Protein AF-A0A3D1M614-F1 (afdb_monomer_lite)

Secondary structure (DSSP, 8-state):
---PPP-PPPPHHHHHHHH-TT-EEEEE-TTS-EEEE-SEE-SSSS-EEEEES-SSSHHHHHHHHHHHHT--EEEEEEETTEEEEEEEEEEEEESSSHHHHHHHHHHHHH-TT---SEEEEEEE---EEE-HHHHHHHHHHHHTTTTS-------GGGTTS--------

Structure (mmCIF, N/CA/C/O backbone):
data_AF-A0A3D1M614-F1
#
_entry.id   AF-A0A3D1M614-F1
#
loop_
_atom_site.group_PDB
_atom_site.id
_atom_site.type_symbol
_atom_site.label_atom_id
_atom_site.label_alt_id
_atom_site.label_comp_id
_atom_site.label_asym_id
_atom_site.label_entity_id
_atom_site.label_seq_id
_atom_site.pdbx_PDB_ins_code
_atom_site.Cartn_x
_atom_site.Cartn_y
_atom_site.Cartn_z
_atom_site.occupancy
_atom_site.B_iso_or_equiv
_atom_site.auth_seq_id
_atom_site.auth_comp_id
_atom_site.auth_asym_id
_atom_site.auth_atom_id
_atom_site.pdbx_PDB_model_num
ATOM 1 N N . MET A 1 1 ? 16.875 -10.025 18.406 1.00 37.38 1 MET A N 1
ATOM 2 C CA . MET A 1 1 ? 15.899 -10.749 17.561 1.00 37.38 1 MET A CA 1
ATOM 3 C C . MET A 1 1 ? 14.623 -9.923 17.541 1.00 37.38 1 MET A C 1
ATOM 5 O O . MET A 1 1 ? 13.963 -9.855 18.566 1.00 37.38 1 MET A O 1
ATOM 9 N N . GLN A 1 2 ? 14.340 -9.207 16.451 1.00 44.34 2 GLN A N 1
ATOM 10 C CA . GLN A 1 2 ? 13.093 -8.444 16.305 1.00 44.34 2 GLN A CA 1
ATOM 11 C C . GLN A 1 2 ? 11.965 -9.388 15.876 1.00 44.34 2 GLN A C 1
ATOM 13 O O . GLN A 1 2 ? 12.142 -10.192 14.958 1.00 44.34 2 GLN A O 1
ATOM 18 N N . ASN A 1 3 ? 10.829 -9.302 16.573 1.00 45.19 3 ASN A N 1
ATOM 19 C CA . ASN A 1 3 ? 9.587 -9.974 16.207 1.00 45.19 3 ASN A CA 1
ATOM 20 C C . ASN A 1 3 ? 9.132 -9.429 14.851 1.00 45.19 3 ASN A C 1
ATOM 22 O O . ASN A 1 3 ? 8.688 -8.290 14.772 1.00 45.19 3 ASN A O 1
ATOM 26 N N . ARG A 1 4 ? 9.261 -10.232 13.790 1.00 58.22 4 ARG A N 1
ATOM 27 C CA . ARG A 1 4 ? 8.580 -9.943 12.523 1.00 58.22 4 ARG A CA 1
ATOM 28 C C . ARG A 1 4 ? 7.080 -10.017 12.764 1.00 58.22 4 ARG A C 1
ATOM 30 O O . ARG A 1 4 ? 6.632 -10.963 13.418 1.00 58.22 4 ARG A O 1
ATOM 37 N N . LEU A 1 5 ? 6.324 -9.081 12.201 1.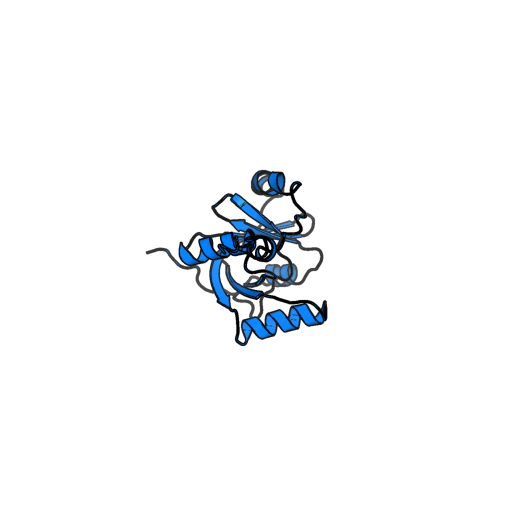00 60.03 5 LEU A N 1
ATOM 38 C CA . LEU A 1 5 ? 4.868 -9.141 12.253 1.00 60.03 5 LEU A CA 1
ATOM 39 C C . LEU A 1 5 ? 4.401 -10.472 11.636 1.00 60.03 5 LEU A C 1
ATOM 41 O O . LEU A 1 5 ? 4.815 -10.856 10.529 1.00 60.03 5 LEU A O 1
ATOM 45 N N . GLN A 1 6 ? 3.614 -11.234 12.400 1.00 58.84 6 GLN A N 1
ATOM 46 C CA . GLN A 1 6 ? 3.020 -12.476 11.913 1.00 58.84 6 GLN A CA 1
ATOM 47 C C . GLN A 1 6 ? 1.881 -12.132 10.952 1.00 58.84 6 GLN A C 1
ATOM 49 O O . GLN A 1 6 ? 1.186 -11.139 11.132 1.00 58.84 6 GLN A O 1
ATOM 54 N N . ALA A 1 7 ? 1.724 -12.935 9.899 1.00 59.81 7 ALA A N 1
ATOM 55 C CA . ALA A 1 7 ? 0.666 -12.734 8.918 1.00 59.81 7 ALA A CA 1
ATOM 56 C C . ALA A 1 7 ? -0.682 -13.146 9.526 1.00 59.81 7 ALA A C 1
ATOM 58 O O . ALA A 1 7 ? -1.092 -14.302 9.419 1.00 59.81 7 ALA A O 1
ATOM 59 N N . GLU A 1 8 ? -1.336 -12.203 10.191 1.00 71.38 8 GLU A N 1
ATOM 60 C CA . GLU A 1 8 ? -2.727 -12.321 10.610 1.00 71.38 8 GLU A CA 1
ATOM 61 C C . GLU A 1 8 ? -3.653 -11.889 9.468 1.00 71.38 8 GLU A C 1
ATOM 63 O O . GLU A 1 8 ? -3.250 -11.160 8.557 1.00 71.38 8 GLU A O 1
ATOM 68 N N . ASN A 1 9 ? -4.895 -12.375 9.484 1.00 84.81 9 ASN A N 1
ATOM 69 C CA . ASN A 1 9 ? -5.880 -11.893 8.525 1.00 84.81 9 ASN A CA 1
ATOM 70 C C . ASN A 1 9 ? -6.196 -10.420 8.827 1.00 84.81 9 ASN A C 1
ATOM 72 O O . ASN A 1 9 ? -6.367 -10.034 9.984 1.00 84.81 9 ASN A O 1
ATOM 76 N N . LEU A 1 10 ? -6.318 -9.611 7.780 1.00 87.62 10 LEU A N 1
ATOM 77 C CA . LEU A 1 10 ? -6.808 -8.250 7.852 1.00 87.62 10 LEU A CA 1
ATOM 78 C C . LEU A 1 10 ? -8.221 -8.253 8.450 1.00 87.62 10 LEU A C 1
ATOM 80 O O . LEU A 1 10 ? -9.045 -9.100 8.096 1.00 87.62 10 LEU A O 1
ATOM 84 N N . PRO A 1 11 ? -8.540 -7.298 9.336 1.00 90.38 11 PRO A N 1
ATOM 85 C CA . PRO A 1 11 ? -9.911 -7.130 9.787 1.00 90.38 11 PRO A CA 1
ATOM 86 C C . PRO A 1 11 ? -10.832 -6.812 8.602 1.00 90.38 11 PRO A C 1
ATOM 88 O O . PRO A 1 11 ? -10.497 -5.972 7.766 1.00 90.38 11 PRO A O 1
ATOM 91 N N . GLU A 1 12 ? -12.033 -7.396 8.573 1.00 89.44 12 GLU A N 1
ATOM 92 C CA . GLU A 1 12 ? -13.012 -7.201 7.487 1.00 89.44 12 GLU A CA 1
ATOM 93 C C . GLU A 1 12 ? -13.317 -5.712 7.230 1.00 89.44 12 GLU A C 1
ATOM 95 O O . GLU A 1 12 ? -13.498 -5.278 6.092 1.00 89.44 12 GLU A O 1
ATOM 100 N N . ALA A 1 13 ? -13.331 -4.901 8.294 1.00 90.19 13 ALA A N 1
ATOM 101 C CA . ALA A 1 13 ? -13.482 -3.456 8.183 1.00 90.19 13 ALA A CA 1
ATOM 102 C C . ALA A 1 13 ? -12.374 -2.835 7.317 1.00 90.19 13 ALA A C 1
ATOM 104 O O . ALA A 1 13 ? -12.672 -2.064 6.413 1.00 90.19 13 ALA A O 1
ATOM 105 N N . ILE A 1 14 ? -11.113 -3.212 7.536 1.00 92.19 14 ILE A N 1
ATOM 106 C CA . ILE A 1 14 ? -9.964 -2.694 6.785 1.00 92.19 14 ILE A CA 1
ATOM 107 C C . ILE A 1 14 ? -10.026 -3.123 5.321 1.00 92.19 14 ILE A C 1
ATOM 109 O O . ILE A 1 14 ? -9.767 -2.308 4.438 1.00 92.19 14 ILE A O 1
ATOM 113 N N . GLU A 1 15 ? -10.427 -4.363 5.040 1.00 91.00 15 GLU A N 1
ATOM 114 C CA . GLU A 1 15 ? -10.608 -4.823 3.661 1.00 91.00 15 GLU A CA 1
ATOM 115 C C . GLU A 1 15 ? -11.636 -3.985 2.901 1.00 91.00 15 GLU A C 1
ATOM 117 O O . GLU A 1 15 ? -11.382 -3.572 1.766 1.00 91.00 15 GLU A O 1
ATOM 122 N N . LYS A 1 16 ? -12.771 -3.675 3.541 1.00 90.25 16 LYS A N 1
ATOM 123 C CA . LYS A 1 16 ? -13.797 -2.798 2.961 1.00 90.25 16 LYS A CA 1
ATOM 124 C C . LYS A 1 16 ? -13.254 -1.394 2.703 1.00 90.25 16 LYS A C 1
ATOM 126 O O . LYS A 1 16 ? -13.530 -0.827 1.648 1.00 90.25 16 LYS A O 1
ATOM 131 N N . LEU A 1 17 ? -12.449 -0.847 3.617 1.00 91.06 17 LEU A N 1
ATOM 132 C CA . LEU A 1 17 ? -11.839 0.476 3.440 1.00 91.06 17 LEU A CA 1
ATOM 133 C C . LEU A 1 17 ? -10.819 0.500 2.294 1.00 91.06 17 LEU A C 1
ATOM 135 O O . LEU A 1 17 ? -10.821 1.444 1.514 1.00 91.06 17 LEU A O 1
ATOM 139 N N . LEU A 1 18 ? -10.003 -0.547 2.128 1.00 90.38 18 LEU A N 1
ATOM 140 C CA . LEU A 1 18 ? -9.053 -0.661 1.008 1.00 90.38 18 LEU A CA 1
ATOM 141 C C . LEU A 1 18 ? -9.746 -0.722 -0.366 1.00 90.38 18 LEU A C 1
ATOM 143 O O . LEU A 1 18 ? -9.133 -0.416 -1.388 1.00 90.38 18 LEU A O 1
ATOM 147 N N . GLN A 1 19 ? -11.012 -1.140 -0.412 1.00 87.81 19 GLN A N 1
ATOM 148 C CA . GLN A 1 19 ? -11.814 -1.181 -1.638 1.00 87.81 19 GLN A CA 1
ATOM 149 C C . GLN A 1 19 ? -12.598 0.116 -1.889 1.00 87.81 19 GLN A C 1
ATOM 151 O O . GLN A 1 19 ? -13.084 0.326 -3.004 1.00 87.81 19 GLN A O 1
ATOM 156 N N . ASN A 1 20 ? -12.718 0.985 -0.885 1.00 88.31 20 ASN A N 1
ATOM 157 C CA . ASN A 1 20 ? -13.463 2.230 -0.986 1.00 88.31 20 ASN A CA 1
ATOM 158 C C . ASN A 1 20 ? -12.630 3.308 -1.701 1.00 88.31 20 ASN A C 1
ATOM 160 O O . ASN A 1 20 ? -11.545 3.671 -1.259 1.00 88.31 20 ASN A O 1
ATOM 164 N N . GLN A 1 21 ? -13.162 3.852 -2.797 1.00 84.25 21 GLN A N 1
ATOM 165 C CA . GLN A 1 21 ? -12.479 4.863 -3.610 1.00 84.25 21 GLN A CA 1
ATOM 166 C C . GLN A 1 21 ? -12.369 6.234 -2.928 1.00 84.25 21 GLN A C 1
ATOM 168 O O . GLN A 1 21 ? -11.533 7.041 -3.327 1.00 84.25 21 GLN A O 1
ATOM 173 N N . GLU A 1 22 ? -13.185 6.499 -1.906 1.00 86.50 22 GLU A N 1
ATOM 174 C CA . GLU A 1 22 ? -13.115 7.730 -1.111 1.00 86.50 22 GLU A CA 1
ATOM 175 C C . GLU A 1 22 ? -12.057 7.654 -0.001 1.00 86.50 22 GLU A C 1
ATOM 177 O O . GLU A 1 22 ? -11.701 8.673 0.594 1.00 86.50 22 GLU A O 1
ATOM 182 N N . CYS A 1 23 ? -11.541 6.454 0.282 1.00 88.56 23 CYS A N 1
ATOM 183 C CA . CYS A 1 23 ? -10.480 6.257 1.254 1.00 88.56 23 CYS A CA 1
ATOM 184 C C . CYS A 1 23 ? -9.115 6.574 0.641 1.00 88.56 23 CYS A C 1
ATOM 186 O O . CYS A 1 23 ? -8.738 6.056 -0.410 1.00 88.56 23 CYS A O 1
ATOM 188 N N . LEU A 1 24 ? -8.340 7.400 1.337 1.00 90.50 24 LEU A N 1
ATOM 189 C CA . LEU A 1 24 ? -6.967 7.721 0.974 1.00 90.50 24 LEU A CA 1
ATOM 190 C C . LEU A 1 24 ? -6.003 6.874 1.798 1.00 90.50 24 LEU A C 1
ATOM 192 O O . LEU A 1 24 ? -6.194 6.691 3.000 1.00 90.50 24 LEU A O 1
ATOM 196 N N . SER A 1 25 ? -4.942 6.391 1.160 1.00 92.50 25 SER A N 1
ATOM 197 C CA . SER A 1 25 ? -3.909 5.593 1.812 1.00 92.50 25 SER A CA 1
ATOM 198 C C . SER A 1 25 ? -2.581 6.335 1.823 1.00 92.50 25 SER A C 1
ATOM 200 O O . SER A 1 25 ? -2.202 6.946 0.821 1.00 92.50 25 SER A O 1
ATOM 202 N N . TYR A 1 26 ? -1.862 6.262 2.940 1.00 92.81 26 TYR A N 1
ATOM 203 C CA . TYR A 1 26 ? -0.555 6.896 3.099 1.00 92.81 26 TYR A CA 1
ATOM 204 C C . TYR A 1 26 ? 0.455 5.925 3.695 1.00 92.81 26 TYR A C 1
ATOM 206 O O . TYR A 1 26 ? 0.131 5.205 4.638 1.00 92.81 26 TYR A O 1
ATOM 214 N N . LEU A 1 27 ? 1.680 5.946 3.179 1.00 93.75 27 LEU A N 1
ATOM 215 C CA . LEU A 1 27 ? 2.830 5.307 3.811 1.00 93.75 27 LEU A CA 1
ATOM 216 C C . LEU A 1 27 ? 3.675 6.367 4.504 1.00 93.75 27 LEU A C 1
ATOM 218 O O . LEU A 1 27 ? 4.068 7.340 3.864 1.00 93.75 27 LEU A O 1
ATOM 222 N N . VAL A 1 28 ? 3.959 6.155 5.786 1.00 91.62 28 VAL A N 1
ATOM 223 C CA . VAL A 1 28 ? 4.840 7.004 6.594 1.00 91.62 28 VAL A CA 1
ATOM 224 C C . VAL A 1 28 ? 6.060 6.194 7.001 1.00 91.62 28 VAL A C 1
ATOM 226 O O . VAL A 1 28 ? 5.923 5.113 7.572 1.00 91.62 28 VAL A O 1
ATOM 229 N N . PHE A 1 29 ? 7.248 6.709 6.717 1.00 89.44 29 PHE A N 1
ATOM 230 C CA . PHE A 1 29 ? 8.516 6.037 6.991 1.00 89.44 29 PHE A CA 1
ATOM 231 C C . PHE A 1 29 ? 9.208 6.633 8.221 1.00 89.44 29 PHE A C 1
ATOM 233 O O . PHE A 1 29 ? 8.928 7.763 8.621 1.00 89.44 29 PHE A O 1
ATOM 240 N N . VAL A 1 30 ? 10.148 5.888 8.817 1.00 85.38 30 VAL A N 1
ATOM 241 C CA . VAL A 1 30 ? 10.937 6.347 9.984 1.00 85.38 30 VAL A CA 1
ATOM 242 C C . VAL A 1 30 ? 11.720 7.629 9.685 1.00 85.38 30 VAL A C 1
ATOM 244 O O . VAL A 1 30 ? 11.930 8.437 10.585 1.00 85.38 30 VAL A O 1
ATOM 247 N N . SER A 1 31 ? 12.102 7.846 8.421 1.00 81.00 31 SER A N 1
ATOM 248 C CA . SER A 1 31 ? 12.744 9.081 7.952 1.00 81.00 31 SER A CA 1
ATOM 249 C C . SER A 1 31 ? 11.878 10.334 8.124 1.00 81.00 31 SER A C 1
ATOM 251 O O . SER A 1 31 ? 12.398 11.442 8.037 1.00 81.00 31 SER A O 1
ATOM 253 N N . GLY A 1 32 ? 10.572 10.170 8.352 1.00 81.81 32 GLY A N 1
ATOM 254 C CA . GLY A 1 32 ? 9.584 11.244 8.344 1.00 81.81 32 GLY A CA 1
ATOM 255 C C . GLY A 1 32 ? 8.921 11.451 6.982 1.00 81.81 32 GLY A C 1
ATOM 256 O O . GLY A 1 32 ? 7.942 12.190 6.904 1.00 81.81 32 GLY A O 1
ATOM 257 N N . ASP A 1 33 ? 9.388 10.775 5.923 1.00 85.50 33 ASP A N 1
ATOM 258 C CA . ASP A 1 33 ? 8.739 10.857 4.616 1.00 85.50 33 ASP A CA 1
ATOM 259 C C . ASP A 1 33 ? 7.315 10.274 4.681 1.00 85.50 33 ASP A C 1
ATOM 261 O O . ASP A 1 33 ? 7.097 9.179 5.211 1.00 85.50 33 ASP A O 1
ATOM 265 N N . CYS A 1 34 ? 6.350 10.975 4.082 1.00 89.94 34 CYS A N 1
ATOM 266 C CA . CYS A 1 34 ? 4.976 10.509 3.920 1.00 89.94 34 CYS A CA 1
ATOM 267 C C . CYS A 1 34 ? 4.557 10.597 2.459 1.00 89.94 34 CYS A C 1
ATOM 269 O O . CYS A 1 34 ? 4.690 11.640 1.820 1.00 89.94 34 CYS A O 1
ATOM 271 N N . PHE A 1 35 ? 4.000 9.508 1.942 1.00 90.25 35 PHE A N 1
ATOM 272 C CA . PHE A 1 35 ? 3.542 9.437 0.563 1.00 90.25 35 PHE A CA 1
ATOM 273 C C . PHE A 1 35 ? 2.104 8.963 0.517 1.00 90.25 35 PHE A C 1
ATOM 275 O O . PHE A 1 35 ? 1.773 7.902 1.048 1.00 90.25 35 PHE A O 1
ATOM 282 N N . GLN A 1 36 ? 1.259 9.716 -0.183 1.00 91.31 36 GLN A N 1
ATOM 283 C CA . GLN A 1 36 ? -0.032 9.192 -0.595 1.00 91.31 36 GLN A CA 1
ATOM 284 C C . GLN A 1 36 ? 0.201 8.076 -1.616 1.00 91.31 36 GLN A C 1
ATOM 286 O O . GLN A 1 36 ? 0.789 8.300 -2.675 1.00 91.31 36 GLN A O 1
ATOM 291 N N . VAL A 1 37 ? -0.293 6.880 -1.315 1.00 90.31 37 VAL A N 1
ATOM 292 C CA . VAL A 1 37 ? -0.210 5.724 -2.204 1.00 90.31 37 VAL A CA 1
ATOM 293 C C . VAL A 1 37 ? -1.580 5.420 -2.784 1.00 90.31 37 VAL A C 1
ATOM 295 O O . VAL A 1 37 ? -2.588 5.367 -2.082 1.00 90.31 37 VAL A O 1
ATOM 298 N N . ARG A 1 38 ? -1.620 5.245 -4.102 1.00 83.88 38 ARG A N 1
ATOM 299 C CA . ARG A 1 38 ? -2.810 4.807 -4.837 1.00 83.88 38 ARG A CA 1
ATOM 300 C C . ARG A 1 38 ? -2.632 3.350 -5.241 1.00 83.88 38 ARG A C 1
ATOM 302 O O . ARG A 1 38 ? -1.507 2.871 -5.315 1.00 83.88 38 ARG A O 1
ATOM 309 N N . GLU A 1 39 ? -3.732 2.661 -5.523 1.00 80.69 39 GLU A N 1
ATOM 310 C CA . GLU A 1 39 ? -3.703 1.262 -5.983 1.00 80.69 39 GLU A CA 1
ATOM 311 C C . GLU A 1 39 ? -3.108 0.273 -4.965 1.00 80.69 39 GLU A C 1
ATOM 313 O O . GLU A 1 39 ? -2.508 -0.738 -5.327 1.00 80.69 39 GLU A O 1
ATOM 318 N N . ILE A 1 40 ? -3.309 0.550 -3.674 1.00 91.19 40 ILE A N 1
ATOM 319 C CA . ILE A 1 40 ? -3.063 -0.420 -2.611 1.00 91.19 40 ILE A CA 1
ATOM 320 C C . ILE A 1 40 ? -4.247 -1.395 -2.511 1.00 91.19 40 ILE A C 1
ATOM 322 O O . ILE A 1 40 ? -5.402 -0.992 -2.656 1.00 91.19 40 ILE A O 1
ATOM 326 N N . TYR A 1 41 ? -3.992 -2.687 -2.306 1.00 91.69 41 TYR A N 1
ATOM 327 C CA . TYR A 1 41 ? -5.056 -3.681 -2.123 1.00 91.69 41 TYR A CA 1
ATOM 328 C C . TYR A 1 41 ? -4.563 -4.918 -1.371 1.00 91.69 41 TYR A C 1
ATOM 330 O O . TYR A 1 41 ? -3.361 -5.144 -1.259 1.00 91.69 41 TYR A O 1
ATOM 338 N N . SER A 1 42 ? -5.491 -5.743 -0.885 1.00 93.31 42 SER A N 1
ATOM 339 C CA . SER A 1 42 ? -5.169 -7.069 -0.355 1.00 93.31 42 SER A CA 1
ATOM 340 C C . SER A 1 42 ? -5.610 -8.162 -1.335 1.00 93.31 42 SER A C 1
ATOM 342 O O . SER A 1 42 ? -6.787 -8.184 -1.701 1.00 93.31 42 SER A O 1
ATOM 344 N N . PRO A 1 43 ? -4.704 -9.043 -1.801 1.00 90.56 43 PRO A N 1
ATOM 345 C CA . PRO A 1 43 ? -5.068 -10.147 -2.689 1.00 90.56 43 PRO A CA 1
ATOM 346 C C . PRO A 1 43 ? -5.714 -11.336 -1.958 1.00 90.56 43 PRO A C 1
ATOM 348 O O . PRO A 1 43 ? -6.424 -12.113 -2.585 1.00 90.56 43 PRO A O 1
ATOM 351 N N . ASP A 1 44 ? -5.440 -11.514 -0.665 1.00 89.69 44 ASP A N 1
ATOM 352 C CA . ASP A 1 44 ? -5.747 -12.745 0.081 1.00 89.69 44 ASP A CA 1
ATOM 353 C C . ASP A 1 44 ? -6.111 -12.503 1.551 1.00 89.69 44 ASP A C 1
ATOM 355 O O . ASP A 1 44 ? -6.004 -13.416 2.374 1.00 89.69 44 ASP A O 1
ATOM 359 N N . SER A 1 45 ? -6.483 -11.268 1.889 1.00 88.44 45 SER A N 1
ATOM 360 C CA . SER A 1 45 ? -6.827 -10.856 3.249 1.00 88.44 45 SER A CA 1
ATOM 361 C C . SER A 1 45 ? -5.695 -11.015 4.265 1.00 88.44 45 SER A C 1
ATOM 363 O O . SER A 1 45 ? -5.959 -10.935 5.451 1.00 88.44 45 SER A O 1
ATOM 365 N N . LYS A 1 46 ? -4.437 -11.243 3.866 1.00 87.81 46 LYS A N 1
ATOM 366 C CA . LYS A 1 46 ? -3.308 -11.425 4.809 1.00 87.81 46 LYS A CA 1
ATOM 367 C C . LYS A 1 46 ? -2.174 -10.447 4.588 1.00 87.81 46 LYS A C 1
ATOM 369 O O . LYS A 1 46 ? -1.470 -10.067 5.519 1.00 87.81 46 LYS A O 1
ATOM 374 N N . ARG A 1 47 ? -1.959 -10.071 3.334 1.00 90.44 47 ARG A N 1
ATOM 375 C CA . ARG A 1 47 ? -0.936 -9.100 2.946 1.00 90.44 47 ARG A CA 1
ATOM 376 C C . ARG A 1 47 ? -1.555 -7.942 2.206 1.00 90.44 47 ARG A C 1
ATOM 378 O O . ARG A 1 47 ? -2.666 -8.032 1.680 1.00 90.44 47 ARG A O 1
ATOM 385 N N . ILE A 1 48 ? -0.792 -6.868 2.133 1.00 95.00 48 ILE A N 1
ATOM 386 C CA . ILE A 1 48 ? -1.136 -5.702 1.340 1.00 95.00 48 ILE A CA 1
ATOM 387 C C . ILE A 1 48 ? -0.108 -5.559 0.226 1.00 95.00 48 ILE A C 1
ATOM 389 O O . ILE A 1 48 ? 1.087 -5.721 0.456 1.00 95.00 48 ILE A O 1
ATOM 393 N N . LEU A 1 49 ? -0.582 -5.280 -0.983 1.00 96.06 49 LEU A N 1
ATOM 394 C CA . LEU A 1 49 ? 0.242 -5.014 -2.149 1.00 96.06 49 LEU A CA 1
ATOM 395 C C . LEU A 1 49 ? 0.084 -3.564 -2.592 1.00 96.06 49 LEU A C 1
ATOM 397 O O . LEU A 1 49 ? -1.027 -3.037 -2.623 1.00 96.06 49 LEU A O 1
ATOM 401 N N . TYR A 1 50 ? 1.196 -2.956 -2.990 1.00 96.06 50 TYR A N 1
ATOM 402 C CA . TYR A 1 50 ? 1.245 -1.648 -3.634 1.00 96.06 50 TYR A CA 1
ATOM 403 C C . TYR A 1 50 ? 2.057 -1.719 -4.924 1.00 96.06 50 TYR A C 1
ATOM 405 O O . TYR A 1 50 ? 3.166 -2.246 -4.941 1.00 96.06 50 TYR A O 1
ATOM 413 N N . GLY A 1 51 ? 1.503 -1.187 -6.011 1.00 95.38 51 GLY A N 1
ATOM 414 C CA . GLY A 1 51 ? 2.201 -1.070 -7.288 1.00 95.38 51 GLY A CA 1
ATOM 415 C C . GLY A 1 51 ? 2.981 0.240 -7.388 1.00 95.38 51 GLY A C 1
ATOM 416 O O . GLY A 1 51 ? 2.381 1.303 -7.539 1.00 95.38 51 GLY A O 1
ATOM 417 N N . LEU A 1 52 ? 4.312 0.172 -7.353 1.00 95.00 52 LEU A N 1
ATOM 418 C CA . LEU A 1 52 ? 5.174 1.327 -7.582 1.00 95.00 52 LEU A CA 1
ATOM 419 C C . LEU A 1 52 ? 5.347 1.548 -9.089 1.00 95.00 52 LEU A C 1
ATOM 421 O O . LEU A 1 52 ? 5.841 0.680 -9.807 1.00 95.00 52 LEU A O 1
ATOM 425 N N . GLN A 1 53 ? 4.974 2.733 -9.570 1.00 91.81 53 GLN A N 1
ATOM 426 C CA . GLN A 1 53 ? 5.012 3.052 -11.003 1.00 91.81 53 GLN A CA 1
ATOM 427 C C . GLN A 1 53 ? 6.429 3.297 -11.537 1.00 91.81 53 GLN A C 1
ATOM 429 O O . GLN A 1 53 ? 6.707 2.991 -12.691 1.00 91.81 53 GLN A O 1
ATOM 434 N N . ARG A 1 54 ? 7.328 3.854 -10.714 1.00 88.06 54 ARG A N 1
ATOM 435 C CA . ARG A 1 54 ? 8.703 4.208 -11.098 1.00 88.06 54 ARG A CA 1
ATOM 436 C C . ARG A 1 54 ? 9.683 3.796 -10.004 1.00 88.06 54 ARG A C 1
ATOM 438 O O . ARG A 1 54 ? 9.517 4.218 -8.859 1.00 88.06 54 ARG A O 1
ATOM 445 N N . GLU A 1 55 ? 10.707 3.018 -10.355 1.00 80.06 55 GLU A N 1
ATOM 446 C CA . GLU A 1 55 ? 11.726 2.555 -9.394 1.00 80.06 55 GLU A CA 1
ATOM 447 C C . GLU A 1 55 ? 12.525 3.718 -8.806 1.00 80.06 55 GLU A C 1
ATOM 449 O O . GLU A 1 55 ? 12.678 3.828 -7.590 1.00 80.06 55 GLU A O 1
ATOM 454 N N . TYR A 1 56 ? 12.974 4.630 -9.669 1.00 87.62 56 TYR A N 1
ATOM 455 C CA . TYR A 1 56 ? 13.692 5.836 -9.275 1.00 87.62 56 TYR A CA 1
ATOM 456 C C . TYR A 1 56 ? 12.694 6.901 -8.824 1.00 87.62 56 TYR A C 1
ATOM 458 O O . TYR A 1 56 ? 12.250 7.732 -9.605 1.00 87.62 56 TYR A O 1
ATOM 466 N N . SER A 1 57 ? 12.281 6.823 -7.563 1.00 89.06 57 SER A N 1
ATOM 467 C CA . SER A 1 57 ? 11.429 7.819 -6.916 1.00 89.06 57 SER A CA 1
ATOM 468 C C . SER A 1 57 ? 11.779 7.931 -5.433 1.00 89.06 57 SER A C 1
ATOM 470 O O . SER A 1 57 ? 12.354 7.005 -4.856 1.00 89.06 57 SER A O 1
ATOM 472 N N . ARG A 1 58 ? 11.404 9.045 -4.783 1.00 91.75 58 ARG A N 1
ATOM 473 C CA . ARG A 1 58 ? 11.566 9.197 -3.322 1.00 91.75 58 ARG A CA 1
ATOM 474 C C . ARG A 1 58 ? 10.889 8.050 -2.563 1.00 91.75 58 ARG A C 1
ATOM 476 O O . ARG A 1 58 ? 11.526 7.442 -1.715 1.00 91.75 58 ARG A O 1
ATOM 483 N N . LEU A 1 59 ? 9.658 7.693 -2.941 1.00 93.38 59 LEU A N 1
ATOM 484 C CA . LEU A 1 59 ? 8.942 6.558 -2.353 1.00 93.38 59 LEU A CA 1
ATOM 485 C C . LEU A 1 59 ? 9.678 5.231 -2.588 1.00 93.38 59 LEU A C 1
ATOM 487 O O . LEU A 1 59 ? 9.824 4.448 -1.655 1.00 93.38 59 LEU A O 1
ATOM 491 N N . GLY A 1 60 ? 10.178 4.989 -3.805 1.00 94.00 60 GLY A N 1
ATOM 492 C CA . GLY A 1 60 ? 10.997 3.812 -4.105 1.00 94.00 60 GLY A CA 1
ATOM 493 C C . GLY A 1 60 ? 12.226 3.720 -3.198 1.00 94.00 60 GLY A C 1
ATOM 494 O O . GLY A 1 60 ? 12.486 2.666 -2.623 1.00 94.00 60 GLY A O 1
ATOM 495 N N . ARG A 1 61 ? 12.926 4.840 -2.981 1.00 93.19 61 ARG A N 1
ATOM 496 C CA . ARG A 1 61 ? 14.061 4.918 -2.051 1.00 93.19 61 ARG A CA 1
ATOM 497 C C . ARG A 1 61 ? 13.651 4.613 -0.608 1.00 93.19 61 ARG A C 1
ATOM 499 O O . ARG A 1 61 ? 14.350 3.848 0.046 1.00 93.19 61 ARG A O 1
ATOM 506 N N . SER A 1 62 ? 12.538 5.163 -0.123 1.00 94.06 62 SER A N 1
ATOM 507 C CA . SER A 1 62 ? 12.049 4.896 1.238 1.00 94.06 62 SER A CA 1
ATOM 508 C C . SER A 1 62 ? 11.611 3.434 1.421 1.00 94.06 62 SER A C 1
ATOM 510 O O . SER A 1 62 ? 11.849 2.849 2.473 1.00 94.06 62 SER A O 1
ATOM 512 N N . LEU A 1 63 ? 11.035 2.804 0.389 1.00 95.31 63 LEU A N 1
ATOM 513 C CA . LEU A 1 63 ? 10.679 1.377 0.392 1.00 95.31 63 LEU A CA 1
ATOM 514 C C . LEU A 1 63 ? 11.915 0.469 0.434 1.00 95.31 63 LEU A C 1
ATOM 516 O O . LEU A 1 63 ? 11.940 -0.501 1.192 1.00 95.31 63 LEU A O 1
ATOM 520 N N . VAL A 1 64 ? 12.937 0.799 -0.361 1.00 94.69 64 VAL A N 1
ATOM 521 C CA . VAL A 1 64 ? 14.257 0.150 -0.360 1.00 94.69 64 VAL A CA 1
ATOM 522 C C . VAL A 1 64 ? 14.905 0.270 1.022 1.00 94.69 64 VAL A C 1
ATOM 524 O O . VAL A 1 64 ? 15.305 -0.728 1.611 1.00 94.69 64 VAL A O 1
ATOM 527 N N . ASP A 1 65 ? 14.956 1.471 1.584 1.00 93.75 65 ASP A N 1
ATOM 528 C CA . ASP A 1 65 ? 15.514 1.689 2.919 1.00 93.75 65 ASP A CA 1
ATOM 529 C C . ASP A 1 65 ? 14.788 0.840 3.982 1.00 93.75 65 ASP A C 1
ATOM 531 O O . ASP A 1 65 ? 15.411 0.069 4.718 1.00 93.75 65 ASP A O 1
ATOM 535 N N . ALA A 1 66 ? 13.452 0.866 3.967 1.00 94.31 66 ALA A N 1
ATOM 536 C CA . ALA A 1 66 ? 12.625 0.114 4.902 1.00 94.31 66 ALA A CA 1
ATOM 537 C C . ALA A 1 66 ? 12.836 -1.407 4.832 1.00 94.31 66 ALA A C 1
ATOM 539 O O . ALA A 1 66 ? 12.967 -2.054 5.874 1.00 94.31 66 ALA A O 1
ATOM 540 N N . ILE A 1 67 ? 12.906 -1.995 3.629 1.00 94.56 67 ILE A N 1
ATOM 541 C CA . ILE A 1 67 ? 13.101 -3.447 3.489 1.00 94.56 67 ILE A CA 1
ATOM 542 C C . ILE A 1 67 ? 14.519 -3.883 3.879 1.00 94.56 67 ILE A C 1
ATOM 544 O O . ILE A 1 67 ? 14.669 -4.897 4.564 1.00 94.56 67 ILE A O 1
ATOM 548 N N . TRP A 1 68 ? 15.555 -3.138 3.470 1.00 92.44 68 TRP A N 1
ATOM 549 C CA . TRP A 1 68 ? 16.954 -3.527 3.690 1.00 92.44 68 TRP A CA 1
ATOM 550 C C . TRP A 1 68 ? 17.384 -3.379 5.146 1.00 92.44 68 TRP A C 1
ATOM 552 O O . TRP A 1 68 ? 18.125 -4.223 5.650 1.00 92.44 68 TRP A O 1
ATOM 562 N N . PHE A 1 69 ? 16.914 -2.332 5.824 1.00 90.94 69 PHE A N 1
ATOM 563 C CA . PHE A 1 69 ? 17.281 -2.052 7.213 1.00 90.94 69 PHE A CA 1
ATOM 564 C C . PHE A 1 69 ? 16.214 -2.480 8.222 1.00 90.94 69 PHE A C 1
ATOM 566 O O . PHE A 1 69 ? 16.362 -2.229 9.419 1.00 90.94 69 PHE A O 1
ATOM 573 N N . HIS A 1 70 ? 15.157 -3.154 7.755 1.00 85.81 70 HIS A N 1
ATOM 574 C CA . HIS A 1 70 ? 14.021 -3.575 8.576 1.00 85.81 70 HIS A CA 1
ATOM 575 C C . HIS A 1 70 ? 13.436 -2.414 9.390 1.00 85.81 70 HIS A C 1
ATOM 577 O O . HIS A 1 70 ? 13.115 -2.557 10.572 1.00 85.81 70 HIS A O 1
ATOM 583 N N . HIS A 1 71 ? 13.344 -1.238 8.770 1.00 88.81 71 HIS A N 1
ATOM 584 C CA . HIS A 1 71 ? 12.713 -0.085 9.392 1.00 88.81 71 HIS A CA 1
ATOM 585 C C . HIS A 1 71 ? 11.196 -0.200 9.218 1.00 88.81 71 HIS A C 1
ATOM 587 O O . HIS A 1 71 ? 10.726 -0.286 8.079 1.00 88.81 71 HIS A O 1
ATOM 593 N N . PRO A 1 72 ? 10.418 -0.224 10.317 1.00 87.00 72 PRO A N 1
ATOM 594 C CA . PRO A 1 72 ? 8.970 -0.303 10.219 1.00 87.00 72 PRO A CA 1
ATOM 595 C C . PRO A 1 72 ? 8.432 0.974 9.574 1.00 87.00 72 PRO A C 1
ATOM 597 O O . PRO A 1 72 ? 8.869 2.079 9.891 1.00 87.00 72 PRO A O 1
ATOM 600 N N . ALA A 1 73 ? 7.461 0.835 8.683 1.00 92.62 73 ALA A N 1
ATOM 601 C CA . ALA A 1 73 ? 6.672 1.959 8.197 1.00 92.62 73 ALA A CA 1
ATOM 602 C C . ALA A 1 73 ? 5.304 1.961 8.894 1.00 92.62 73 ALA A C 1
ATOM 604 O O . ALA A 1 73 ? 4.957 1.039 9.631 1.00 92.62 73 ALA A O 1
ATOM 605 N N . LYS A 1 74 ? 4.496 2.990 8.660 1.00 93.81 74 LYS A N 1
ATOM 606 C CA . LYS A 1 74 ? 3.074 2.994 9.008 1.00 93.81 74 LYS A CA 1
ATOM 607 C C . LYS A 1 74 ? 2.245 3.081 7.740 1.00 93.81 74 LYS A C 1
ATOM 609 O O . LYS A 1 74 ? 2.534 3.902 6.872 1.00 93.81 74 LYS A O 1
ATOM 614 N N . LEU A 1 75 ? 1.185 2.285 7.668 1.00 93.88 75 LEU A N 1
ATOM 615 C CA . LEU A 1 75 ? 0.125 2.454 6.683 1.00 93.88 75 LEU A CA 1
ATOM 616 C C . LEU A 1 75 ? -1.059 3.142 7.354 1.00 93.88 75 LEU A C 1
ATOM 618 O O . LEU A 1 75 ? -1.589 2.640 8.344 1.00 93.88 75 LEU A O 1
ATOM 622 N N . LEU A 1 76 ? -1.471 4.279 6.803 1.00 92.81 76 LEU A N 1
ATOM 623 C CA . LEU A 1 76 ? -2.628 5.048 7.250 1.00 92.81 76 LEU A CA 1
ATOM 624 C C . LEU A 1 76 ? -3.752 4.928 6.220 1.00 92.81 76 LEU A C 1
ATOM 626 O O . LEU A 1 76 ? -3.498 5.050 5.022 1.00 92.81 76 LEU A O 1
ATO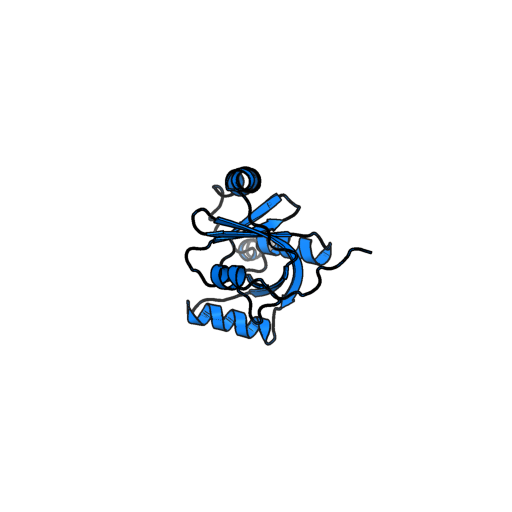M 630 N N . LEU A 1 77 ? -4.986 4.752 6.687 1.00 91.75 77 LEU A N 1
ATOM 631 C CA . LEU A 1 77 ? -6.208 4.807 5.887 1.00 91.75 77 LEU A CA 1
ATOM 632 C C . LEU A 1 77 ? -7.103 5.929 6.411 1.00 91.75 77 LEU A C 1
ATOM 634 O O . LEU A 1 77 ? -7.529 5.899 7.566 1.00 91.75 77 LEU A O 1
ATOM 638 N N . VAL A 1 78 ? -7.385 6.910 5.559 1.00 89.25 78 VAL A N 1
ATOM 639 C CA . VAL A 1 78 ? -8.204 8.086 5.868 1.00 89.25 78 VAL A CA 1
ATOM 640 C C . VAL A 1 78 ? -9.500 7.999 5.076 1.00 89.25 78 VAL A C 1
ATOM 642 O O . VAL A 1 78 ? -9.474 8.083 3.851 1.00 89.25 78 VAL A O 1
ATOM 645 N N . CYS A 1 79 ? -10.629 7.862 5.763 1.00 86.69 79 CYS A N 1
ATOM 646 C CA . CYS A 1 79 ? -11.942 7.671 5.152 1.00 86.69 79 CYS A CA 1
ATOM 647 C C . CYS A 1 79 ? -12.940 8.657 5.768 1.00 86.69 79 CYS A C 1
ATOM 649 O O . CYS A 1 79 ? -13.515 8.416 6.832 1.00 86.69 79 CYS A O 1
ATOM 651 N N . GLY A 1 80 ? -13.109 9.818 5.131 1.00 83.38 80 GLY A N 1
ATOM 652 C CA . GLY A 1 80 ? -13.923 10.906 5.675 1.00 83.38 80 GLY A CA 1
ATOM 653 C C . GLY A 1 80 ? -13.387 11.412 7.020 1.00 83.38 80 GLY A C 1
ATOM 654 O O . GLY A 1 80 ? -12.359 12.086 7.076 1.00 83.38 80 GLY A O 1
ATOM 655 N N . GLN A 1 81 ? -14.105 11.122 8.110 1.00 78.81 81 GLN A N 1
ATOM 656 C CA . GLN A 1 81 ? -13.691 11.484 9.475 1.00 78.81 81 GLN A CA 1
ATOM 657 C C . GLN A 1 81 ? -12.947 10.362 10.207 1.00 78.81 81 GLN A C 1
ATOM 659 O O . GLN A 1 81 ? -12.390 10.602 11.280 1.00 78.81 81 GLN A O 1
ATOM 664 N N . GLU A 1 82 ? -12.942 9.152 9.655 1.00 83.62 82 GLU A N 1
ATOM 665 C CA . GLU A 1 82 ? -12.310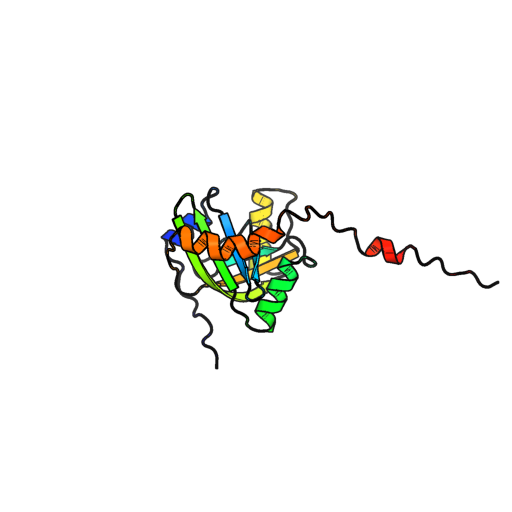 8.003 10.283 1.00 83.62 82 GLU A CA 1
ATOM 666 C C . GLU A 1 82 ? -10.860 7.858 9.827 1.00 83.62 82 GLU A C 1
ATOM 668 O O . GLU A 1 82 ? -10.543 7.983 8.643 1.00 83.62 82 GLU A O 1
ATOM 673 N N . LEU A 1 83 ? -9.983 7.574 10.788 1.00 88.94 83 LEU A N 1
ATOM 674 C CA . LEU A 1 83 ? -8.587 7.249 10.546 1.00 88.94 83 LEU A CA 1
ATOM 675 C C . LEU A 1 83 ? -8.286 5.881 11.145 1.00 88.94 83 LEU A C 1
ATOM 677 O O . LEU A 1 83 ? -8.539 5.644 12.329 1.00 88.94 83 LEU A O 1
ATOM 681 N N . PHE A 1 84 ? -7.653 5.034 10.346 1.00 91.50 84 PHE A N 1
ATOM 682 C CA . PHE A 1 84 ? -7.083 3.770 10.783 1.00 91.50 84 PHE A CA 1
ATOM 683 C C . PHE A 1 84 ? -5.602 3.729 10.448 1.00 91.50 84 PHE A C 1
ATOM 685 O O . PHE A 1 84 ? -5.167 4.314 9.456 1.00 91.50 84 PHE A O 1
ATOM 692 N N . TRP A 1 85 ? -4.826 3.030 11.263 1.00 92.19 85 TRP A N 1
ATOM 693 C CA . TRP A 1 85 ? -3.417 2.826 10.988 1.00 92.19 85 TRP A CA 1
ATOM 694 C C . TRP A 1 85 ? -2.915 1.484 11.487 1.00 92.19 85 TRP A C 1
ATOM 696 O O . TRP A 1 85 ? -3.479 0.901 12.411 1.00 92.19 85 TRP A O 1
ATOM 706 N N . SER A 1 86 ? -1.824 1.028 10.888 1.00 93.06 86 SER A N 1
ATOM 707 C CA . SER A 1 86 ? -1.055 -0.116 11.356 1.00 93.06 86 SER A CA 1
ATOM 708 C C . SER A 1 86 ? 0.429 0.117 11.095 1.00 93.06 86 SER A C 1
ATOM 710 O O . SER A 1 86 ? 0.794 0.787 10.124 1.00 93.06 86 SER A O 1
ATOM 712 N N . GLU A 1 87 ? 1.285 -0.421 11.961 1.00 93.25 87 GLU A N 1
ATOM 713 C CA . GLU A 1 87 ? 2.696 -0.597 11.615 1.00 93.25 87 GLU A CA 1
ATOM 714 C C . GLU A 1 87 ? 2.796 -1.652 10.518 1.00 93.25 87 GLU A C 1
ATOM 716 O O . GLU A 1 87 ? 2.062 -2.646 10.522 1.00 93.25 87 GLU A O 1
ATOM 721 N N . VAL A 1 88 ? 3.685 -1.424 9.559 1.00 93.88 88 VAL A N 1
ATOM 722 C CA . VAL A 1 88 ? 3.888 -2.330 8.441 1.00 93.88 88 VAL A CA 1
ATOM 723 C C . VAL A 1 88 ? 5.359 -2.652 8.253 1.00 93.88 88 VAL A C 1
ATOM 725 O O . VAL A 1 88 ? 6.215 -1.768 8.215 1.00 93.88 88 VAL A O 1
ATOM 728 N N . ASP A 1 89 ? 5.626 -3.939 8.064 1.00 94.06 89 ASP A N 1
ATOM 729 C CA . ASP A 1 89 ? 6.916 -4.429 7.604 1.00 94.06 89 ASP A CA 1
ATOM 730 C C . ASP A 1 89 ? 6.894 -4.467 6.074 1.00 94.06 89 ASP A C 1
ATOM 732 O O . ASP A 1 89 ? 6.074 -5.173 5.469 1.00 94.06 89 ASP A O 1
ATOM 736 N N . VAL A 1 90 ? 7.816 -3.744 5.435 1.00 94.94 90 VAL A N 1
ATOM 737 C CA . VAL A 1 90 ? 8.074 -3.900 3.999 1.00 94.94 90 VAL A CA 1
ATOM 738 C C . VAL A 1 90 ? 8.760 -5.247 3.799 1.00 94.94 90 VAL A C 1
ATOM 740 O O . VAL A 1 90 ? 9.912 -5.437 4.180 1.00 94.94 90 VAL A O 1
ATOM 743 N N . TYR A 1 91 ? 8.022 -6.216 3.262 1.00 93.06 91 TYR A N 1
ATOM 744 C CA . TYR A 1 91 ? 8.419 -7.618 3.307 1.00 93.06 91 TYR A CA 1
ATOM 745 C C . TYR A 1 91 ? 9.167 -8.065 2.053 1.00 93.06 91 TYR A C 1
ATOM 747 O O . TYR A 1 91 ? 10.214 -8.706 2.160 1.00 93.06 91 TYR A O 1
ATOM 755 N N . LYS A 1 92 ? 8.624 -7.771 0.865 1.00 94.75 92 LYS A N 1
ATOM 756 C CA . LYS A 1 92 ? 9.195 -8.191 -0.426 1.00 94.75 92 LYS A CA 1
ATOM 757 C C . LYS A 1 92 ? 8.893 -7.186 -1.531 1.00 94.75 92 LYS A C 1
ATOM 759 O O . LYS A 1 92 ? 7.821 -6.590 -1.554 1.00 94.75 92 LYS A O 1
ATOM 764 N N . CYS A 1 93 ? 9.819 -7.077 -2.478 1.00 95.88 93 CYS A N 1
ATOM 765 C CA . CYS A 1 93 ? 9.614 -6.417 -3.762 1.00 95.88 93 CYS A CA 1
ATOM 766 C C . CYS A 1 93 ? 9.508 -7.484 -4.861 1.00 95.88 93 CYS A C 1
ATOM 768 O O . CYS A 1 93 ? 10.352 -8.377 -4.948 1.00 95.88 93 CYS A O 1
ATOM 770 N N . HIS A 1 94 ? 8.464 -7.400 -5.681 1.00 96.38 94 HIS A N 1
ATOM 771 C CA . HIS A 1 94 ? 8.178 -8.311 -6.784 1.00 96.38 94 HIS A CA 1
ATOM 772 C C . HIS A 1 94 ? 8.251 -7.538 -8.102 1.00 96.38 94 HIS A C 1
ATOM 774 O O . HIS A 1 94 ? 7.418 -6.671 -8.347 1.00 96.38 94 HIS A O 1
ATOM 780 N N . ILE A 1 95 ? 9.218 -7.862 -8.958 1.00 96.06 95 ILE A N 1
ATOM 781 C CA . ILE A 1 95 ? 9.342 -7.299 -10.322 1.00 96.06 95 ILE A CA 1
ATOM 782 C C . ILE A 1 95 ? 8.782 -8.240 -11.401 1.00 96.06 95 ILE A C 1
ATOM 784 O O . ILE A 1 95 ? 8.682 -7.886 -12.569 1.00 96.06 95 ILE A O 1
ATOM 788 N N . ALA A 1 96 ? 8.447 -9.471 -11.010 1.00 95.94 96 ALA A N 1
ATOM 789 C CA . ALA A 1 96 ? 7.890 -10.507 -11.866 1.00 95.94 96 ALA A CA 1
ATOM 790 C C . ALA A 1 96 ? 7.135 -11.543 -11.016 1.00 95.94 96 ALA A C 1
ATOM 792 O O . ALA A 1 96 ? 7.223 -11.549 -9.786 1.00 95.94 96 ALA A O 1
ATOM 793 N N . GLY A 1 97 ? 6.416 -12.444 -11.685 1.00 96.88 97 GLY A N 1
ATOM 794 C CA . GLY A 1 97 ? 5.659 -13.523 -11.049 1.00 96.88 97 GLY A CA 1
ATOM 795 C C . GLY A 1 97 ? 4.214 -13.145 -10.703 1.00 96.88 97 GLY A C 1
ATOM 796 O O . GLY A 1 97 ? 3.788 -12.024 -10.980 1.00 96.88 97 GLY A O 1
ATOM 797 N N . PRO A 1 98 ? 3.447 -14.071 -10.095 1.00 95.75 98 PRO A N 1
ATOM 798 C CA . PRO A 1 98 ? 1.990 -13.958 -10.000 1.00 95.75 98 PRO A CA 1
ATOM 799 C C . PRO A 1 98 ? 1.506 -12.669 -9.333 1.00 95.75 98 PRO A C 1
ATOM 801 O O . PRO A 1 98 ? 0.680 -11.967 -9.894 1.00 95.75 98 PRO A O 1
ATOM 804 N N . LEU A 1 99 ? 2.090 -12.286 -8.194 1.00 94.50 99 LEU A N 1
ATOM 805 C CA . LEU A 1 99 ? 1.665 -11.085 -7.461 1.00 94.50 99 LEU A CA 1
ATOM 806 C C . LEU A 1 99 ? 1.944 -9.793 -8.235 1.00 94.50 99 LEU A C 1
ATOM 808 O O . LEU A 1 99 ? 1.153 -8.854 -8.168 1.00 94.50 99 LEU A O 1
ATOM 812 N N . PHE A 1 100 ? 3.056 -9.746 -8.973 1.00 96.50 100 PHE A N 1
ATOM 813 C CA . PHE A 1 100 ? 3.355 -8.627 -9.861 1.00 96.50 100 PHE A CA 1
ATOM 814 C C . PHE A 1 100 ? 2.361 -8.585 -11.025 1.00 96.50 100 PHE A C 1
ATOM 816 O O . PHE A 1 100 ? 1.754 -7.546 -11.274 1.00 96.50 100 PHE A O 1
ATOM 823 N N . THR A 1 101 ? 2.154 -9.720 -11.700 1.00 96.94 101 THR A N 1
ATOM 824 C CA . THR A 1 101 ? 1.227 -9.836 -12.831 1.00 96.94 101 THR A CA 1
ATOM 825 C C . THR A 1 101 ? -0.200 -9.468 -12.431 1.00 96.94 101 THR A C 1
ATOM 827 O O . THR A 1 101 ? -0.830 -8.668 -13.119 1.00 96.94 101 THR A O 1
ATOM 830 N N . ASP A 1 102 ? -0.692 -9.973 -11.303 1.00 95.56 102 ASP A N 1
ATOM 831 C CA . ASP A 1 102 ? -2.042 -9.697 -10.809 1.00 95.56 102 ASP A CA 1
ATOM 832 C C . ASP A 1 102 ? -2.225 -8.213 -10.475 1.00 95.56 102 ASP A C 1
ATOM 834 O O . ASP A 1 102 ? -3.237 -7.607 -10.838 1.00 95.56 102 ASP A O 1
ATOM 838 N N . ASN A 1 103 ? -1.224 -7.596 -9.839 1.00 95.19 103 ASN A N 1
ATOM 839 C CA . ASN A 1 103 ? -1.252 -6.168 -9.536 1.00 95.19 103 ASN A CA 1
ATOM 840 C C . ASN A 1 103 ? -1.241 -5.318 -10.820 1.00 95.19 103 ASN A C 1
ATOM 842 O O . ASN A 1 103 ? -2.074 -4.426 -10.991 1.00 95.19 103 ASN A O 1
ATOM 846 N N . LEU A 1 104 ? -0.367 -5.653 -11.772 1.00 95.50 104 LEU A N 1
ATOM 847 C CA . LEU A 1 104 ? -0.303 -4.983 -13.069 1.00 95.50 104 LEU A CA 1
ATOM 848 C C . LEU A 1 104 ? -1.634 -5.090 -13.828 1.00 95.50 104 LEU A C 1
ATOM 850 O O . LEU A 1 104 ? -2.136 -4.090 -14.341 1.00 95.50 104 LEU A O 1
ATOM 854 N N . LEU A 1 105 ? -2.243 -6.278 -13.871 1.00 95.56 105 LEU A N 1
ATOM 855 C CA . LEU A 1 105 ? -3.541 -6.493 -14.514 1.00 95.56 105 LEU A CA 1
ATOM 856 C C . LEU A 1 105 ? -4.664 -5.718 -13.815 1.00 95.56 105 LEU A C 1
ATOM 858 O O . LEU A 1 105 ? -5.525 -5.151 -14.490 1.00 95.56 105 LEU A O 1
ATOM 862 N N . ARG A 1 106 ? -4.651 -5.636 -12.478 1.00 93.38 106 ARG A N 1
ATOM 863 C CA . ARG A 1 106 ? -5.615 -4.835 -11.707 1.00 93.38 106 ARG A CA 1
ATOM 864 C C . ARG A 1 106 ? -5.529 -3.353 -12.069 1.00 93.38 106 ARG A C 1
ATOM 866 O O . ARG A 1 106 ? -6.565 -2.721 -12.278 1.00 93.38 106 ARG A O 1
ATOM 873 N N . ILE A 1 107 ? -4.316 -2.818 -12.177 1.00 92.00 107 ILE A N 1
ATOM 874 C CA . ILE A 1 107 ? -4.074 -1.429 -12.584 1.00 92.00 107 ILE A CA 1
ATOM 875 C C . ILE A 1 107 ? -4.530 -1.218 -14.031 1.00 92.00 107 ILE A C 1
ATOM 877 O O . ILE A 1 107 ? -5.292 -0.288 -14.307 1.00 92.00 107 ILE A O 1
ATOM 881 N N . ARG A 1 108 ? -4.169 -2.135 -14.938 1.00 95.19 108 ARG A N 1
ATOM 882 C CA . ARG A 1 108 ? -4.554 -2.071 -16.356 1.00 95.19 108 ARG A CA 1
ATOM 883 C C . ARG A 1 108 ? -6.053 -2.185 -16.599 1.00 95.19 108 ARG A C 1
ATOM 885 O O . ARG A 1 108 ? -6.569 -1.586 -17.537 1.00 95.19 108 ARG A O 1
ATOM 892 N N . LYS A 1 109 ? -6.781 -2.881 -15.723 1.00 93.75 109 LYS A N 1
ATOM 893 C CA . LYS A 1 109 ? -8.247 -2.953 -15.775 1.00 93.75 109 LYS A CA 1
ATOM 894 C C . LYS A 1 109 ? -8.906 -1.580 -15.592 1.00 93.75 109 LYS A C 1
ATOM 896 O O . LYS A 1 109 ? -9.955 -1.338 -16.177 1.00 93.75 109 LYS A O 1
ATOM 901 N N . LYS A 1 110 ? -8.315 -0.698 -14.779 1.00 88.50 110 LYS A N 1
ATOM 902 C CA . LYS A 1 110 ? -8.816 0.669 -14.553 1.00 88.50 110 LYS A CA 1
ATOM 903 C C . LYS A 1 110 ? -8.255 1.665 -15.565 1.00 88.50 110 LYS A C 1
ATOM 905 O O . LYS A 1 110 ? -8.960 2.571 -15.992 1.00 88.50 110 LYS A O 1
ATOM 910 N N . ASN A 1 111 ? -6.988 1.500 -15.928 1.00 90.38 111 ASN A N 1
ATOM 911 C CA . ASN A 1 111 ? -6.283 2.336 -16.887 1.00 90.38 111 ASN A CA 1
ATOM 912 C C . ASN A 1 111 ? -5.501 1.432 -17.849 1.00 90.38 111 ASN A C 1
ATOM 914 O O . ASN A 1 111 ? -4.423 0.985 -17.467 1.00 90.38 111 ASN A O 1
ATOM 918 N N . PRO A 1 112 ? -5.978 1.185 -19.082 1.00 92.69 112 PRO A N 1
ATOM 919 C CA . PRO A 1 112 ? -5.317 0.275 -20.022 1.00 92.69 112 PRO A CA 1
ATOM 920 C C . PRO A 1 112 ? -3.840 0.589 -20.311 1.00 92.69 112 PRO A C 1
ATOM 922 O O . PRO A 1 112 ? -3.080 -0.329 -20.607 1.00 92.69 112 PRO A O 1
ATOM 925 N N . GLY A 1 113 ? -3.423 1.857 -20.199 1.00 92.25 113 GLY A N 1
ATOM 926 C CA . GLY A 1 113 ? -2.023 2.284 -20.340 1.00 92.25 113 GLY A CA 1
ATOM 927 C C . GLY A 1 113 ? -1.239 2.332 -19.025 1.00 92.25 113 GLY A C 1
ATOM 928 O O . GLY A 1 113 ? -0.102 2.793 -19.006 1.00 92.25 113 GLY A O 1
ATOM 929 N N . GLY A 1 114 ? -1.850 1.920 -17.916 1.00 91.44 114 GLY A N 1
ATOM 930 C CA . GLY A 1 114 ? -1.226 1.881 -16.603 1.00 91.44 114 GLY A CA 1
ATOM 931 C C . GLY A 1 114 ? -0.115 0.837 -16.541 1.00 91.44 114 GLY A C 1
ATOM 932 O O . GLY A 1 114 ? -0.230 -0.261 -17.093 1.00 91.44 114 GLY A O 1
ATOM 933 N N . ASP A 1 115 ? 0.954 1.183 -15.835 1.00 93.81 115 ASP A N 1
ATOM 934 C CA . ASP A 1 115 ? 2.115 0.321 -15.680 1.00 93.81 115 ASP A CA 1
ATOM 935 C C . ASP A 1 115 ? 2.686 0.420 -14.269 1.00 93.81 115 ASP A C 1
ATOM 937 O O . ASP A 1 115 ? 2.464 1.409 -13.561 1.00 93.81 115 ASP A O 1
ATOM 941 N N . ILE A 1 116 ? 3.405 -0.624 -13.865 1.00 95.00 116 ILE A N 1
ATOM 942 C CA . ILE A 1 116 ? 4.165 -0.654 -12.618 1.00 95.00 116 ILE A CA 1
ATOM 943 C C . ILE A 1 116 ? 5.547 -1.224 -12.869 1.00 95.00 116 ILE A C 1
ATOM 945 O O . ILE A 1 116 ? 5.702 -2.207 -13.586 1.00 95.00 116 ILE A O 1
ATOM 949 N N . ALA A 1 117 ? 6.542 -0.626 -12.227 1.00 94.75 117 ALA A N 1
ATOM 950 C CA . ALA A 1 117 ? 7.898 -1.141 -12.248 1.00 94.75 117 ALA A CA 1
ATOM 951 C C . ALA A 1 117 ? 8.080 -2.286 -11.240 1.00 94.75 117 ALA A C 1
ATOM 953 O O . ALA A 1 117 ? 8.791 -3.250 -11.498 1.00 94.75 117 ALA A O 1
ATOM 954 N N . SER A 1 118 ? 7.403 -2.207 -10.091 1.00 96.38 118 SER A N 1
ATOM 955 C CA . SER A 1 118 ? 7.457 -3.242 -9.056 1.00 96.38 118 SER A CA 1
ATOM 956 C C . SER A 1 118 ? 6.185 -3.282 -8.213 1.00 96.38 118 SER A C 1
ATOM 958 O O . SER A 1 118 ? 5.462 -2.296 -8.083 1.00 96.38 118 SER A O 1
ATOM 960 N N . SER A 1 119 ? 5.916 -4.439 -7.614 1.00 96.94 119 SER A N 1
ATOM 961 C CA . SER A 1 119 ? 4.853 -4.646 -6.636 1.00 96.94 119 SER A CA 1
ATOM 962 C C . SER A 1 119 ? 5.463 -4.924 -5.268 1.00 96.94 119 SER A C 1
ATOM 964 O O . SER A 1 119 ? 6.214 -5.879 -5.096 1.00 96.94 119 SER A O 1
ATOM 966 N N . TRP A 1 120 ? 5.116 -4.112 -4.282 1.00 97.00 120 TRP A N 1
ATOM 967 C CA . TRP A 1 120 ? 5.647 -4.173 -2.926 1.00 97.00 120 TRP A CA 1
ATOM 968 C C . TRP A 1 120 ? 4.649 -4.835 -1.992 1.00 97.00 120 TRP A C 1
ATOM 970 O O . TRP A 1 120 ? 3.476 -4.472 -1.977 1.00 97.00 120 TRP A O 1
ATOM 980 N N . GLU A 1 121 ? 5.122 -5.820 -1.238 1.00 95.94 121 GLU A N 1
ATOM 981 C CA . GLU A 1 121 ? 4.344 -6.576 -0.265 1.00 95.94 121 GLU A CA 1
ATOM 982 C C . GLU A 1 121 ? 4.607 -6.065 1.145 1.00 95.94 121 GLU A C 1
ATOM 984 O O . GLU A 1 121 ? 5.754 -6.023 1.597 1.00 95.94 121 GLU A O 1
ATOM 989 N N . PHE A 1 122 ? 3.527 -5.745 1.850 1.00 95.19 122 PHE A N 1
ATOM 990 C CA . PHE A 1 122 ? 3.539 -5.333 3.242 1.00 95.19 122 PHE A CA 1
ATOM 991 C C . PHE A 1 122 ? 2.843 -6.365 4.115 1.00 95.19 122 PHE A C 1
ATOM 993 O O . PHE A 1 122 ? 1.800 -6.923 3.750 1.00 95.19 122 PHE A O 1
ATOM 1000 N N . ARG A 1 123 ? 3.402 -6.560 5.306 1.00 92.62 123 ARG A N 1
ATOM 1001 C CA . ARG A 1 123 ? 2.739 -7.255 6.410 1.00 92.62 123 ARG A CA 1
ATOM 1002 C C . ARG A 1 123 ? 2.305 -6.223 7.422 1.00 92.62 123 ARG A C 1
ATOM 1004 O O . ARG A 1 123 ? 3.112 -5.384 7.803 1.00 92.62 123 ARG A O 1
ATOM 1011 N N . THR A 1 124 ? 1.050 -6.284 7.833 1.00 91.81 124 THR A N 1
ATOM 1012 C CA . THR A 1 124 ? 0.507 -5.352 8.817 1.00 91.81 124 THR A CA 1
ATOM 1013 C C . THR A 1 124 ? 0.541 -5.960 10.203 1.00 91.81 124 THR A C 1
ATOM 1015 O O . THR A 1 124 ? 0.378 -7.170 10.352 1.00 91.81 124 THR A O 1
ATOM 1018 N N . GLY A 1 125 ? 0.724 -5.116 11.209 1.00 90.75 125 GLY A N 1
ATOM 1019 C CA . GLY A 1 125 ? 0.476 -5.484 12.591 1.00 90.75 125 GLY A CA 1
ATOM 1020 C C . GLY A 1 125 ? -0.989 -5.285 12.956 1.00 90.75 125 GLY A C 1
ATOM 1021 O O . GLY A 1 125 ? -1.888 -5.319 12.113 1.00 90.75 125 GLY A O 1
ATOM 1022 N N . GLU A 1 126 ? -1.222 -5.016 14.236 1.00 90.94 126 GLU A N 1
ATOM 1023 C CA . GLU A 1 126 ? -2.541 -4.641 14.733 1.00 90.94 126 GLU A CA 1
ATOM 1024 C C . GLU A 1 126 ? -3.017 -3.333 14.078 1.00 90.94 126 GLU A C 1
ATOM 1026 O O . GLU A 1 126 ? -2.249 -2.378 13.911 1.00 90.94 126 GLU A O 1
ATOM 1031 N N . TRP A 1 127 ? -4.298 -3.286 13.716 1.00 92.31 127 TRP A N 1
ATOM 1032 C CA . TRP A 1 127 ? -4.944 -2.088 13.192 1.00 92.31 127 TRP A CA 1
ATOM 1033 C C . TRP A 1 127 ? -5.604 -1.292 14.310 1.00 92.31 127 TRP A C 1
ATOM 1035 O O . TRP A 1 127 ? -6.395 -1.818 15.089 1.00 92.31 127 TRP A O 1
ATOM 1045 N N . LYS A 1 128 ? -5.319 0.007 14.354 1.00 91.62 128 LYS A N 1
ATOM 1046 C CA . LYS A 1 128 ? -5.793 0.920 15.393 1.00 91.62 128 LYS A CA 1
ATOM 1047 C C . LYS A 1 128 ? -6.595 2.047 14.767 1.00 91.62 128 LYS A C 1
ATOM 1049 O O . LYS A 1 128 ? -6.190 2.630 13.763 1.00 91.62 128 LYS A O 1
ATOM 1054 N N . LYS A 1 129 ? -7.728 2.383 15.384 1.00 90.25 129 LYS A N 1
ATOM 1055 C CA . LYS A 1 129 ? -8.481 3.595 15.048 1.00 90.25 129 LYS A CA 1
ATOM 1056 C C . LYS A 1 129 ? -7.839 4.780 15.760 1.00 90.25 129 LYS A C 1
ATOM 1058 O O . LYS A 1 129 ? -7.566 4.709 16.956 1.00 90.25 129 LYS A O 1
ATOM 1063 N N . ALA A 1 130 ? -7.602 5.864 15.038 1.00 80.75 130 ALA A N 1
ATOM 1064 C CA . ALA A 1 130 ? -7.027 7.085 15.584 1.00 80.75 130 ALA A CA 1
ATOM 1065 C C . ALA A 1 130 ? -7.996 8.263 15.446 1.00 80.75 130 ALA A C 1
ATOM 1067 O O . ALA A 1 130 ? -8.904 8.275 14.615 1.00 80.75 130 ALA A O 1
ATOM 1068 N N . ASN A 1 131 ? -7.809 9.262 16.305 1.00 71.62 131 ASN A N 1
ATOM 1069 C CA . ASN A 1 131 ? -8.560 10.510 16.271 1.00 71.62 131 ASN A CA 1
ATOM 1070 C C . ASN A 1 131 ? -7.870 11.534 15.353 1.00 71.62 131 ASN A C 1
ATOM 1072 O O . ASN A 1 131 ? -6.650 11.589 15.242 1.00 71.62 131 ASN A O 1
ATOM 1076 N N . ARG A 1 132 ? -8.651 12.390 14.692 1.00 63.69 132 ARG A N 1
ATOM 1077 C CA . ARG A 1 132 ? -8.154 13.312 13.653 1.00 63.69 132 ARG A CA 1
ATOM 1078 C C . ARG A 1 132 ? -7.059 14.282 14.135 1.00 63.69 132 ARG A C 1
ATOM 1080 O O 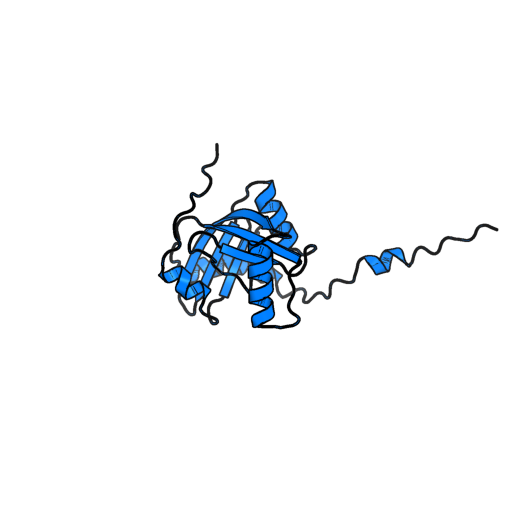. ARG A 1 132 ? -6.217 14.699 13.346 1.00 63.69 132 ARG A O 1
ATOM 1087 N N . THR A 1 133 ? -7.033 14.611 15.424 1.00 61.59 133 THR A N 1
ATOM 1088 C CA . THR A 1 133 ? -6.032 15.507 16.024 1.00 61.59 133 THR A CA 1
ATOM 1089 C C . THR A 1 133 ? -4.636 14.878 16.085 1.00 61.59 133 THR A C 1
ATOM 1091 O O . THR A 1 133 ? -3.644 15.580 15.902 1.00 61.59 133 THR A O 1
ATOM 1094 N N . SER A 1 134 ? -4.538 13.560 16.305 1.00 59.44 134 SER A N 1
ATOM 1095 C CA . SER A 1 134 ? -3.247 12.857 16.262 1.00 59.44 134 SER A CA 1
ATOM 1096 C C . SER A 1 134 ? -2.736 12.719 14.826 1.00 59.44 134 SER A C 1
ATOM 1098 O O . SER A 1 134 ? -1.549 12.924 14.586 1.00 59.44 134 SER A O 1
ATOM 1100 N N . PHE A 1 135 ? -3.643 12.519 13.861 1.00 61.12 135 PHE A N 1
ATOM 1101 C CA . PHE A 1 135 ? -3.325 12.508 12.429 1.00 61.12 135 PHE A CA 1
ATOM 1102 C C . PHE A 1 135 ? -2.662 13.797 11.965 1.00 61.12 135 PHE A C 1
ATOM 1104 O O . PHE A 1 135 ? -1.579 13.743 11.404 1.00 61.12 135 PHE A O 1
ATOM 1111 N N . GLN A 1 136 ? -3.290 14.953 12.211 1.00 60.41 136 GLN A N 1
ATOM 1112 C CA . GLN A 1 136 ? -2.786 16.240 11.724 1.00 60.41 136 GLN A CA 1
ATOM 1113 C C . GLN A 1 136 ? -1.382 16.537 12.243 1.00 60.41 136 GLN A C 1
ATOM 1115 O O . GLN A 1 136 ? -0.604 17.156 11.538 1.00 60.41 136 GLN A O 1
ATOM 1120 N N . LYS A 1 137 ? -1.027 16.075 13.442 1.00 60.47 137 LYS A N 1
ATOM 1121 C CA . LYS A 1 137 ? 0.326 16.242 13.976 1.00 60.47 137 LYS A CA 1
ATOM 1122 C C . LYS A 1 137 ? 1.345 15.326 13.284 1.00 60.47 137 LYS A C 1
ATOM 1124 O O . LYS A 1 137 ? 2.460 15.763 13.024 1.00 60.47 137 LYS A O 1
ATOM 1129 N N . GLU A 1 138 ? 0.968 14.081 12.980 1.00 55.97 138 GLU A N 1
ATOM 1130 C CA . GLU A 1 138 ? 1.836 13.124 12.274 1.00 55.97 138 GLU A CA 1
ATOM 1131 C C . GLU A 1 138 ? 1.964 13.446 10.776 1.00 55.97 138 GLU A C 1
ATOM 1133 O O . GLU A 1 138 ? 3.043 13.294 10.210 1.00 55.97 138 GLU A O 1
ATOM 1138 N N . THR A 1 139 ? 0.902 13.947 10.136 1.00 55.91 139 THR A N 1
ATOM 1139 C CA . THR A 1 139 ? 0.898 14.283 8.707 1.00 55.91 139 THR A CA 1
ATOM 1140 C C . THR A 1 139 ? 1.242 15.727 8.395 1.00 55.91 139 THR A C 1
ATOM 1142 O O . THR A 1 139 ? 1.807 15.941 7.337 1.00 55.91 139 THR A O 1
ATOM 1145 N N . ALA A 1 140 ? 1.018 16.721 9.263 1.00 54.84 140 ALA A N 1
ATOM 1146 C CA . ALA A 1 140 ? 1.459 18.096 8.979 1.00 54.84 140 ALA A CA 1
ATOM 1147 C C . ALA A 1 140 ? 2.984 18.198 8.861 1.00 54.84 140 ALA A C 1
ATOM 1149 O O . ALA A 1 140 ? 3.470 18.903 7.983 1.00 54.84 140 ALA A O 1
ATOM 1150 N N . ASN A 1 141 ? 3.727 17.438 9.673 1.00 46.78 141 ASN A N 1
ATOM 1151 C CA . ASN A 1 141 ? 5.187 17.366 9.572 1.00 46.78 141 ASN A CA 1
ATOM 1152 C C . ASN A 1 141 ? 5.663 16.718 8.264 1.00 46.78 141 ASN A C 1
ATOM 1154 O O . ASN A 1 141 ? 6.782 16.971 7.838 1.00 46.78 141 ASN A O 1
ATOM 1158 N N . ALA A 1 142 ? 4.825 15.889 7.638 1.00 46.56 142 ALA A N 1
ATOM 1159 C CA . ALA A 1 142 ? 5.188 15.125 6.452 1.00 46.56 142 ALA A CA 1
ATOM 1160 C C . ALA A 1 142 ? 4.539 15.658 5.152 1.00 46.56 142 ALA A C 1
ATOM 1162 O O . ALA A 1 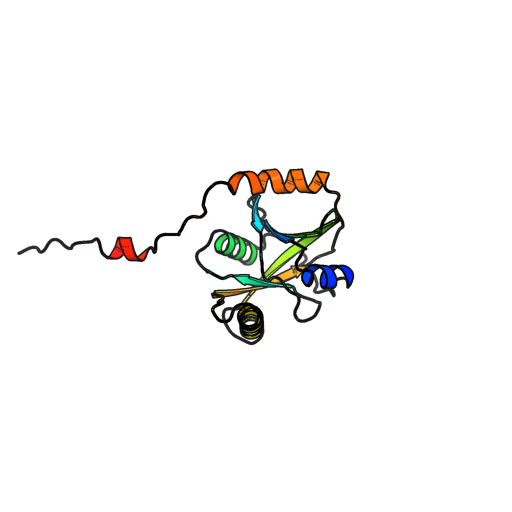142 ? 5.031 15.399 4.061 1.00 46.56 142 ALA A O 1
ATOM 1163 N N . MET A 1 143 ? 3.453 16.437 5.261 1.00 41.34 143 MET A N 1
ATOM 1164 C CA . MET A 1 143 ? 2.736 17.103 4.165 1.00 41.34 143 MET A CA 1
ATOM 1165 C C . MET A 1 143 ? 3.202 18.547 3.930 1.00 41.34 143 MET A C 1
ATOM 1167 O O . MET A 1 143 ? 2.947 19.086 2.851 1.00 41.34 143 MET A O 1
ATOM 1171 N N . SER A 1 144 ? 3.908 19.186 4.875 1.00 38.22 144 SER A N 1
ATOM 1172 C CA . SER A 1 144 ? 4.485 20.522 4.646 1.00 38.22 144 SER A CA 1
ATOM 1173 C C . SER A 1 144 ? 5.594 20.532 3.586 1.00 38.22 144 SER A C 1
ATOM 1175 O O . SER A 1 144 ? 5.990 21.602 3.138 1.00 38.22 144 SER A O 1
ATOM 1177 N N . GLU A 1 145 ? 6.079 19.364 3.150 1.00 39.66 145 GLU A N 1
ATOM 1178 C CA . GLU A 1 145 ? 7.050 19.236 2.054 1.00 39.66 1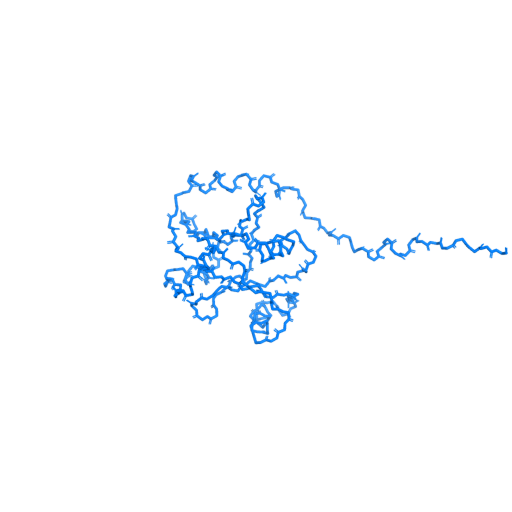45 GLU A CA 1
ATOM 1179 C C . GLU A 1 145 ? 6.409 18.982 0.675 1.00 39.66 145 GLU A C 1
ATOM 1181 O O . GLU A 1 145 ? 7.117 18.954 -0.329 1.00 39.66 145 GLU A O 1
ATOM 1186 N N . THR A 1 146 ? 5.081 18.820 0.586 1.00 40.59 146 THR A N 1
ATOM 1187 C CA . THR A 1 146 ? 4.398 18.425 -0.668 1.00 40.59 146 THR A CA 1
ATOM 1188 C C . THR A 1 146 ? 3.789 19.559 -1.500 1.00 40.59 146 THR A C 1
ATOM 1190 O O . THR A 1 146 ? 3.294 19.289 -2.591 1.00 40.59 146 THR A O 1
ATOM 1193 N N . GLU A 1 147 ? 3.894 20.830 -1.089 1.00 32.97 147 GLU A N 1
ATOM 1194 C CA . GLU A 1 147 ? 3.661 21.958 -2.021 1.00 32.97 147 GLU A CA 1
ATOM 1195 C C . GLU A 1 147 ? 4.873 22.260 -2.925 1.00 32.97 147 GLU A C 1
ATOM 1197 O O . GLU A 1 147 ? 4.805 23.110 -3.811 1.00 32.97 147 GLU A O 1
ATOM 1202 N N . GLY A 1 148 ? 5.975 21.522 -2.774 1.00 31.84 148 GLY A N 1
ATOM 1203 C CA . GLY A 1 148 ? 7.122 21.585 -3.671 1.00 31.84 148 GLY A CA 1
ATOM 1204 C C . GLY A 1 148 ? 7.245 20.316 -4.504 1.00 31.84 148 GLY A C 1
ATOM 1205 O O . GLY A 1 148 ? 7.639 19.283 -3.979 1.00 31.84 148 GLY A O 1
ATOM 1206 N N . SER A 1 149 ? 7.017 20.428 -5.813 1.00 30.20 149 SER A N 1
ATOM 1207 C CA . SER A 1 149 ? 7.340 19.455 -6.874 1.00 30.20 149 SER A CA 1
ATOM 1208 C C . SER A 1 149 ? 6.270 18.450 -7.322 1.00 30.20 149 SER A C 1
ATOM 1210 O O . SER A 1 149 ? 6.363 17.242 -7.137 1.00 30.20 149 SER A O 1
ATOM 1212 N N . PHE A 1 150 ? 5.386 18.937 -8.192 1.00 30.14 150 PHE A N 1
ATOM 1213 C CA . PHE A 1 150 ? 5.133 18.237 -9.454 1.00 30.14 150 PHE A CA 1
ATOM 1214 C C . PHE A 1 150 ? 6.407 18.355 -10.324 1.00 30.14 150 PHE A C 1
ATOM 1216 O O . PHE A 1 150 ? 6.445 19.106 -11.293 1.00 30.14 150 PHE A O 1
ATOM 1223 N N . LEU A 1 151 ? 7.518 17.729 -9.917 1.00 33.84 151 LEU A N 1
ATOM 1224 C CA . LEU A 1 151 ? 8.715 17.698 -10.756 1.00 33.84 151 LEU A CA 1
ATOM 1225 C C . LEU A 1 151 ? 8.509 16.597 -11.794 1.00 33.84 151 LEU A C 1
ATOM 1227 O O . LEU A 1 151 ? 8.552 15.407 -11.481 1.00 33.84 151 LEU A O 1
ATOM 1231 N N . GLU A 1 152 ? 8.298 17.005 -13.046 1.00 36.03 152 GLU A N 1
ATOM 1232 C CA . GLU A 1 152 ? 8.802 16.232 -14.176 1.00 36.03 152 GLU A CA 1
ATOM 1233 C C . GLU A 1 152 ? 10.284 15.953 -13.903 1.00 36.03 152 GLU A C 1
ATOM 1235 O O . GLU A 1 152 ? 11.145 16.814 -14.090 1.00 36.03 152 GLU A O 1
ATOM 1240 N N . GLU A 1 153 ? 10.595 14.767 -13.384 1.00 36.03 153 GLU A N 1
ATOM 1241 C CA . GLU A 1 153 ? 11.980 14.337 -13.267 1.00 36.03 153 GLU A CA 1
ATOM 1242 C C . GLU A 1 153 ? 12.550 14.169 -14.674 1.00 36.03 153 GLU A C 1
ATOM 1244 O O . GLU A 1 153 ? 12.227 13.243 -15.423 1.00 36.03 153 GLU A O 1
ATOM 1249 N N . VAL A 1 154 ? 13.388 15.140 -15.029 1.00 34.56 154 VAL A N 1
ATOM 1250 C CA . VAL A 1 154 ? 14.213 15.159 -16.226 1.00 34.56 154 VAL A CA 1
ATOM 1251 C C . VAL A 1 154 ? 15.042 13.877 -16.256 1.00 34.56 154 VAL A C 1
ATOM 1253 O O . VAL A 1 154 ? 15.853 13.626 -15.366 1.00 34.56 154 VAL A O 1
ATOM 1256 N N . HIS A 1 155 ? 14.837 13.081 -17.307 1.00 32.28 155 HIS A N 1
ATOM 1257 C CA . HIS A 1 155 ? 15.619 11.888 -17.626 1.00 32.28 155 HIS A CA 1
ATOM 1258 C C . HIS A 1 155 ? 17.126 12.158 -17.465 1.00 32.28 155 HIS A C 1
ATOM 1260 O O . HIS A 1 155 ? 17.682 13.054 -18.110 1.00 32.28 155 HIS A O 1
ATOM 1266 N N . LEU A 1 156 ? 17.798 11.337 -16.653 1.00 34.31 156 LEU A N 1
ATOM 1267 C CA . LEU A 1 156 ? 19.257 11.344 -16.486 1.00 34.31 156 LEU A CA 1
ATOM 1268 C C . LEU A 1 156 ? 20.020 11.082 -17.801 1.00 34.31 156 LEU A C 1
ATOM 1270 O O . LEU A 1 156 ? 21.190 11.447 -17.903 1.00 34.31 156 LEU A O 1
ATOM 1274 N N . ASP A 1 157 ? 19.355 10.583 -18.847 1.00 38.78 157 ASP A N 1
ATOM 1275 C CA . ASP A 1 157 ? 19.940 10.423 -20.186 1.00 38.78 157 ASP A CA 1
ATOM 1276 C C . ASP A 1 157 ? 20.310 11.741 -20.873 1.00 38.78 157 ASP A C 1
ATOM 1278 O O . ASP A 1 157 ? 21.091 11.742 -21.829 1.00 38.78 157 ASP A O 1
ATOM 1282 N N . ARG A 1 158 ? 19.795 12.888 -20.411 1.00 36.38 158 ARG A N 1
ATOM 1283 C CA . ARG A 1 158 ? 20.139 14.171 -21.038 1.00 36.38 158 ARG A CA 1
ATOM 1284 C C . ARG A 1 158 ? 21.553 14.637 -20.675 1.00 36.38 158 ARG A C 1
ATOM 1286 O O . ARG A 1 158 ? 22.182 15.306 -21.484 1.00 36.38 158 ARG A O 1
ATOM 1293 N N . LYS A 1 159 ? 22.098 14.223 -19.521 1.00 36.16 159 LYS A N 1
ATOM 1294 C CA . LYS A 1 159 ? 23.478 14.564 -19.117 1.00 36.16 159 LYS A CA 1
ATOM 1295 C C . LYS A 1 159 ? 24.555 13.657 -19.718 1.00 36.16 159 LYS A C 1
ATOM 1297 O O . LYS A 1 159 ? 25.726 14.008 -19.644 1.00 36.16 159 LYS A O 1
ATOM 1302 N N . LEU A 1 160 ? 24.180 12.543 -20.350 1.00 37.16 160 LEU A N 1
ATOM 1303 C CA . LEU A 1 160 ? 25.120 11.655 -21.049 1.00 37.16 160 LEU A CA 1
ATOM 1304 C C . LEU A 1 160 ? 25.235 11.948 -22.556 1.00 37.16 160 LEU A C 1
ATOM 1306 O O . LEU A 1 160 ? 26.048 11.325 -23.230 1.00 37.16 160 LEU A O 1
ATOM 1310 N N . ARG A 1 161 ? 24.462 12.906 -23.097 1.00 40.22 161 ARG A N 1
ATOM 1311 C CA . ARG A 1 161 ? 24.592 13.358 -24.499 1.00 40.22 161 ARG A CA 1
ATOM 1312 C C . ARG A 1 161 ? 25.397 14.649 -24.678 1.00 40.22 161 ARG A C 1
ATOM 1314 O O . ARG A 1 161 ? 25.789 14.936 -25.802 1.00 40.22 161 ARG A O 1
ATOM 1321 N N . ASP A 1 162 ? 25.685 15.373 -23.595 1.00 40.19 162 ASP A N 1
ATOM 1322 C CA . ASP A 1 162 ? 26.420 16.651 -23.633 1.00 40.19 162 ASP A CA 1
ATOM 1323 C C . ASP A 1 162 ? 27.915 16.537 -23.290 1.00 40.19 162 ASP A C 1
ATOM 1325 O O . ASP A 1 162 ? 28.613 17.547 -23.221 1.00 40.19 162 ASP A O 1
ATOM 1329 N N . THR A 1 163 ? 28.469 15.329 -23.150 1.00 36.97 163 THR A N 1
ATOM 1330 C CA . THR A 1 163 ? 29.925 15.159 -23.258 1.00 36.97 163 THR A CA 1
ATOM 1331 C C . THR A 1 163 ? 30.301 15.061 -24.729 1.00 36.97 163 THR A C 1
ATOM 1333 O O . THR A 1 163 ? 30.572 13.987 -25.265 1.00 36.97 163 THR A O 1
ATOM 1336 N N . THR A 1 164 ? 30.311 16.215 -25.392 1.00 39.09 164 THR A N 1
ATOM 1337 C CA . THR A 1 164 ? 31.145 16.447 -26.566 1.00 39.09 164 THR A CA 1
ATOM 1338 C C . THR A 1 164 ? 32.579 16.071 -26.204 1.00 39.09 164 THR A C 1
ATOM 1340 O O . THR A 1 164 ? 33.267 16.766 -25.460 1.00 39.09 164 THR A O 1
ATOM 1343 N N . HIS A 1 165 ? 33.038 14.932 -26.715 1.00 37.31 165 HIS A N 1
ATOM 1344 C CA . HIS A 1 165 ? 34.461 14.643 -26.778 1.00 37.31 165 HIS A CA 1
ATOM 1345 C C . HIS A 1 165 ? 35.144 15.765 -27.577 1.00 37.31 165 HIS A C 1
ATOM 1347 O O . HIS A 1 165 ? 34.737 16.010 -28.718 1.00 37.31 165 HIS A O 1
ATOM 1353 N N . PRO A 1 166 ? 36.182 16.444 -27.057 1.00 37.47 166 PRO A N 1
ATOM 1354 C CA . PRO A 1 166 ? 37.058 17.198 -27.930 1.00 37.47 166 PRO A CA 1
ATOM 1355 C C . PRO A 1 166 ? 37.800 16.196 -28.818 1.00 37.47 166 PRO A C 1
ATOM 1357 O O . PRO A 1 166 ? 38.544 15.336 -28.344 1.00 37.47 166 PRO A O 1
ATOM 1360 N N . VAL A 1 167 ? 37.556 16.304 -30.122 1.00 39.56 167 VAL A N 1
ATOM 1361 C CA . VAL A 1 167 ? 38.378 15.697 -31.167 1.00 39.56 167 VAL A CA 1
ATOM 1362 C C . VAL A 1 167 ? 39.774 16.298 -31.032 1.00 39.56 167 VAL A C 1
ATOM 1364 O O . VAL A 1 167 ? 39.995 17.444 -31.423 1.00 39.56 167 VAL A O 1
ATOM 1367 N N . PHE A 1 168 ? 40.714 15.546 -30.466 1.00 38.22 168 PHE A N 1
ATOM 1368 C CA . PHE A 1 168 ? 42.128 15.826 -30.679 1.00 38.22 168 PHE A CA 1
ATOM 1369 C C . PHE A 1 168 ? 42.474 15.343 -32.090 1.00 38.22 168 PHE A C 1
ATOM 1371 O O . PHE A 1 168 ? 42.354 14.156 -32.394 1.00 38.22 168 PHE A O 1
ATOM 1378 N N . ARG A 1 169 ? 42.793 16.306 -32.960 1.00 42.56 169 ARG A N 1
ATOM 1379 C CA . ARG A 1 169 ? 43.503 16.071 -34.220 1.00 42.56 169 ARG A CA 1
ATOM 1380 C C . ARG A 1 169 ? 44.954 15.708 -33.941 1.00 42.56 169 ARG A C 1
ATOM 1382 O O . ARG A 1 169 ? 45.498 16.262 -32.960 1.00 42.56 169 ARG A O 1
#

Radius of gyration: 18.53 Å; chains: 1; bounding box: 57×36×52 Å

Sequence (169 aa):
MQNRLQAENLPEAIEKLLQNQECLSYLVFVSGDCFQVREIYSPDSKRILYGLQREYSRLGRSLVDAIWFHHPAKLLLVCGQELFWSEVDVYKCHIAGPLFTDNLLRIRKKNPGGDIASSWEFRTGEWKKANRTSFQKETANAMSETEGSFLEEVHLDRKLRDTTHPVFR

pLDDT: mean 78.51, std 21.82, range [30.14, 97.0]

Foldseek 3Di:
DDDDADQDFADPVVQVLQVDPQKWKWKAFPVLAIDTFDLWHDPDRRKIKGFAADCPDPVVVRLVVCQVVVTWIKMWIDHPQKIKIWTKRFHDKAQDDDQQVVSQVVQCVVPVPGDGRIMIMIGTHDMDIDGVVVVCVSCVSNCVPVVPDPDPPDPPVVVVVPPPDPPDD